Protein AF-A0A8S0VYV1-F1 (afdb_monomer)

pLDDT: mean 71.12, std 20.5, range [35.59, 95.75]

Secondary structure (DSSP, 8-state):
---------GGGSTTTTTEEE-TTT--EEEHHHHHHHHHHHHHHHHHHHHHHHSS-TT-----TT-PPPPP--------------

Solvent-accessible surface area (backbone atoms only — not comparable to full-atom values): 5716 Å² total; per-residue (Å²): 136,84,82,78,68,89,69,87,52,77,79,34,31,49,81,91,46,54,32,29,37,40,89,89,76,65,54,71,46,50,31,64,62,52,46,53,50,51,54,51,51,53,51,50,51,38,50,52,42,24,73,74,71,75,43,63,77,79,64,76,89,70,72,87,74,76,71,72,83,78,84,84,82,88,91,84,82,88,87,68,90,83,85,85,133

Radius of gyration: 21.23 Å; Cα contacts (8 Å, |Δi|>4): 45; chains: 1; bounding box: 45×45×44 Å

Structure (mmCIF, N/CA/C/O backbone):
data_AF-A0A8S0VYV1-F1
#
_entry.id   AF-A0A8S0VYV1-F1
#
loop_
_atom_site.group_PDB
_atom_site.id
_atom_site.type_symbol
_atom_site.label_atom_id
_atom_site.label_alt_id
_atom_site.label_comp_id
_atom_site.label_asym_id
_atom_site.label_entity_id
_atom_site.label_seq_id
_atom_site.pdbx_PDB_ins_code
_atom_site.Cartn_x
_atom_site.Cartn_y
_atom_site.Cartn_z
_atom_site.occupancy
_atom_site.B_iso_or_equiv
_atom_site.auth_seq_id
_atom_site.auth_comp_id
_atom_site.auth_asym_id
_atom_site.auth_atom_id
_atom_site.pdbx_PDB_model_num
ATOM 1 N N . MET A 1 1 ? -8.563 1.249 -17.458 1.00 35.59 1 MET A N 1
ATOM 2 C CA . MET A 1 1 ? -8.521 0.686 -16.092 1.00 35.59 1 MET A CA 1
ATOM 3 C C . MET A 1 1 ? -7.715 1.637 -15.230 1.00 35.59 1 MET A C 1
ATOM 5 O O . MET A 1 1 ? -6.495 1.623 -15.288 1.00 35.59 1 MET A O 1
ATOM 9 N N . SER A 1 2 ? -8.399 2.547 -14.545 1.00 36.03 2 SER A N 1
ATOM 10 C CA . SER A 1 2 ? -7.768 3.592 -13.742 1.00 36.03 2 SER A CA 1
ATOM 11 C C . SER A 1 2 ? -7.297 2.973 -12.431 1.00 36.03 2 SER A C 1
ATOM 13 O O . SER A 1 2 ? -8.117 2.533 -11.627 1.00 36.03 2 SER A O 1
ATOM 15 N N . VAL A 1 3 ? -5.984 2.889 -12.228 1.00 42.69 3 VAL A N 1
ATOM 16 C CA . VAL A 1 3 ? -5.406 2.560 -10.924 1.00 42.69 3 VAL A CA 1
ATOM 17 C C . VAL A 1 3 ? -5.721 3.711 -9.975 1.00 42.69 3 VAL A C 1
ATOM 19 O O . VAL A 1 3 ? -5.025 4.720 -9.942 1.00 42.69 3 VAL A O 1
ATOM 22 N N . LEU A 1 4 ? -6.814 3.564 -9.227 1.00 47.84 4 LEU A N 1
ATOM 23 C CA . LEU A 1 4 ? -7.048 4.313 -8.002 1.00 47.84 4 LEU A CA 1
ATOM 24 C C . LEU A 1 4 ? -5.919 3.926 -7.049 1.00 47.84 4 LEU A C 1
ATOM 26 O O . LEU A 1 4 ? -5.998 2.937 -6.323 1.00 47.84 4 LEU A O 1
ATOM 30 N N . THR A 1 5 ? -4.821 4.671 -7.089 1.00 48.34 5 THR A N 1
ATOM 31 C CA . THR A 1 5 ? -3.953 4.753 -5.927 1.00 48.34 5 THR A CA 1
ATOM 32 C C . THR A 1 5 ? -4.854 5.230 -4.786 1.00 48.34 5 THR A C 1
ATOM 34 O O . THR A 1 5 ? -5.519 6.255 -4.947 1.00 48.34 5 THR A O 1
ATOM 37 N N . PRO A 1 6 ? -4.962 4.510 -3.652 1.00 52.50 6 PRO A N 1
ATOM 38 C CA . PRO A 1 6 ? -5.592 5.072 -2.468 1.00 52.50 6 PRO A CA 1
ATOM 39 C C . PRO A 1 6 ? -4.650 6.168 -1.965 1.00 52.50 6 PRO A C 1
ATOM 41 O O . PRO A 1 6 ? -3.767 5.957 -1.131 1.00 52.50 6 PRO A O 1
ATOM 44 N N . ALA A 1 7 ? -4.758 7.327 -2.607 1.00 52.31 7 ALA A N 1
ATOM 45 C CA . ALA A 1 7 ? -4.050 8.536 -2.282 1.00 52.31 7 ALA A CA 1
ATOM 46 C C . ALA A 1 7 ? -4.584 8.993 -0.929 1.00 52.31 7 ALA A C 1
ATOM 48 O O . ALA A 1 7 ? -5.754 9.323 -0.796 1.00 52.31 7 ALA A O 1
ATOM 49 N N . TYR A 1 8 ? -3.711 8.903 0.073 1.00 52.75 8 TYR A N 1
ATOM 50 C CA . TYR A 1 8 ? -3.717 9.678 1.309 1.00 52.75 8 TYR A CA 1
ATOM 51 C C . TYR A 1 8 ? -5.076 10.290 1.703 1.00 52.75 8 TYR A C 1
ATOM 53 O O . TYR A 1 8 ? -5.389 11.419 1.335 1.00 52.75 8 TYR A O 1
ATOM 61 N N . SER A 1 9 ? -5.855 9.563 2.502 1.00 65.75 9 SER A N 1
ATOM 62 C CA . SER A 1 9 ? -7.025 10.115 3.184 1.00 65.75 9 SER A CA 1
ATOM 63 C C . SER A 1 9 ? -6.777 10.127 4.690 1.00 65.75 9 SER A C 1
ATOM 65 O O . SER A 1 9 ? -6.216 9.174 5.236 1.00 65.75 9 SER A O 1
ATOM 67 N N . TYR A 1 10 ? -7.214 11.189 5.377 1.00 66.31 10 TYR A N 1
ATOM 68 C CA . TYR A 1 10 ? -7.125 11.293 6.841 1.00 66.31 10 TYR A CA 1
ATOM 69 C C . TYR A 1 10 ? -7.8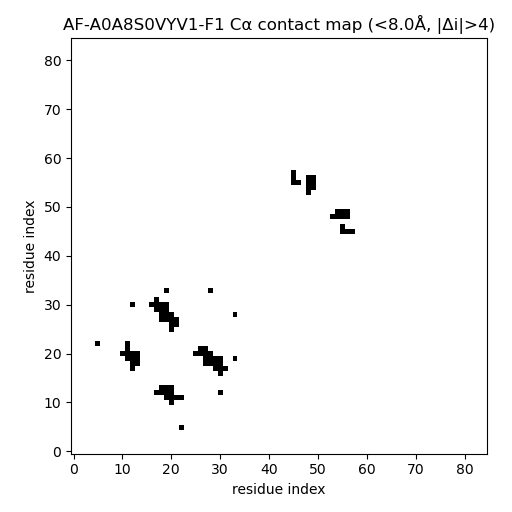48 10.126 7.536 1.00 66.31 10 TYR A C 1
ATOM 71 O O . TYR A 1 10 ? -7.457 9.695 8.619 1.00 66.31 10 TYR A O 1
ATOM 79 N N . THR A 1 11 ? -8.857 9.556 6.8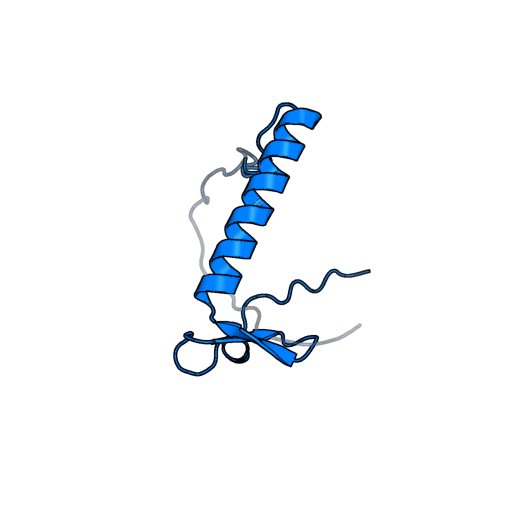72 1.00 78.06 11 THR A N 1
ATOM 80 C CA . THR A 1 11 ? -9.612 8.396 7.356 1.00 78.06 11 THR A CA 1
ATOM 81 C C . THR A 1 11 ? -8.796 7.107 7.386 1.00 78.06 11 THR A C 1
ATOM 83 O O . THR A 1 11 ? -9.064 6.255 8.228 1.00 78.06 11 THR A O 1
ATOM 86 N N . ASN A 1 12 ? -7.756 6.965 6.553 1.00 81.56 12 ASN A N 1
ATOM 87 C CA . ASN A 1 12 ? -6.939 5.746 6.514 1.00 81.56 12 ASN A CA 1
ATOM 88 C C . ASN A 1 12 ? -5.912 5.651 7.658 1.00 81.56 12 ASN A C 1
ATOM 90 O O . ASN A 1 12 ? -5.262 4.616 7.816 1.00 81.56 12 ASN A O 1
ATOM 94 N N . ARG A 1 13 ? -5.774 6.710 8.468 1.00 84.31 13 ARG A N 1
ATOM 95 C CA . ARG A 1 13 ? -4.842 6.814 9.604 1.00 84.31 13 ARG A CA 1
ATOM 96 C C . ARG A 1 13 ? -5.547 7.277 10.887 1.00 84.31 13 ARG A C 1
ATOM 98 O O . ARG A 1 13 ? -5.232 8.348 11.419 1.00 84.31 13 ARG A O 1
ATOM 105 N N . PRO A 1 14 ? -6.503 6.490 11.413 1.00 82.12 14 PRO A N 1
ATOM 106 C CA . PRO A 1 14 ? -7.206 6.840 12.642 1.00 82.12 14 PRO A CA 1
ATOM 107 C C . PRO A 1 14 ? -6.254 6.883 13.851 1.00 82.12 14 PRO A C 1
ATOM 109 O O . PRO A 1 14 ? -5.152 6.331 13.832 1.00 82.12 14 PRO A O 1
ATOM 112 N N . GLY A 1 15 ? -6.671 7.551 14.933 1.00 79.56 15 GLY A N 1
ATOM 113 C CA . GLY A 1 15 ? -5.921 7.549 16.197 1.00 79.56 15 GLY A CA 1
ATOM 114 C C . GLY A 1 15 ? -4.550 8.228 16.107 1.00 79.56 15 GLY A C 1
ATOM 115 O O . GLY A 1 15 ? -3.553 7.667 16.557 1.00 79.56 15 GLY A O 1
ATOM 116 N N . LYS A 1 16 ? -4.493 9.428 15.508 1.00 82.19 16 LYS A N 1
ATOM 117 C CA . LYS A 1 16 ? -3.261 10.222 15.305 1.00 82.19 16 LYS A CA 1
ATOM 118 C C . LYS A 1 16 ? -2.199 9.515 14.445 1.00 82.19 16 LYS A C 1
ATOM 120 O O . LYS A 1 16 ? -1.013 9.800 14.571 1.00 82.19 16 LYS A O 1
ATOM 125 N N . GLY A 1 17 ? -2.621 8.597 13.573 1.00 83.56 17 GLY A N 1
ATOM 126 C CA . GLY A 1 17 ? -1.728 7.889 12.658 1.00 83.56 17 GLY A CA 1
ATOM 127 C C . GLY A 1 17 ? -0.907 6.763 13.285 1.00 83.56 17 GLY A C 1
ATOM 128 O O . GLY A 1 17 ? 0.047 6.317 12.656 1.00 83.56 17 GLY A O 1
ATOM 129 N N . LEU A 1 18 ? -1.274 6.276 14.478 1.00 90.12 18 LEU A N 1
ATOM 130 C CA . LEU A 1 18 ? -0.682 5.060 15.052 1.00 90.12 18 LEU A CA 1
ATOM 131 C C . LEU A 1 18 ? -1.057 3.812 14.239 1.00 90.12 18 LEU A C 1
ATOM 133 O O . LEU A 1 18 ? -0.240 2.907 14.054 1.00 90.12 18 LEU A O 1
ATOM 137 N N . LEU A 1 19 ? -2.301 3.773 13.763 1.00 92.62 19 LEU A N 1
ATOM 138 C CA . LEU A 1 19 ? -2.843 2.695 12.950 1.00 92.62 19 LEU A CA 1
ATOM 139 C C . LEU A 1 19 ? -3.039 3.169 11.513 1.00 92.62 19 LEU A C 1
ATOM 141 O O . LEU A 1 19 ? -3.322 4.334 11.247 1.00 92.62 19 LEU A O 1
ATOM 145 N N . PHE A 1 20 ? -2.911 2.228 10.595 1.00 92.44 20 PHE A N 1
ATOM 146 C CA . PHE A 1 20 ? -3.298 2.337 9.205 1.00 92.44 20 PHE A CA 1
ATOM 147 C C . PHE A 1 20 ? -4.452 1.368 8.955 1.00 92.44 20 PHE A C 1
ATOM 149 O O . PHE A 1 20 ? -4.352 0.201 9.326 1.00 92.44 20 PHE A O 1
ATOM 156 N N . THR A 1 21 ? -5.522 1.842 8.319 1.00 92.75 21 THR A N 1
ATOM 157 C CA . THR A 1 21 ? -6.665 1.031 7.879 1.00 92.75 21 THR A CA 1
ATOM 158 C C . THR A 1 21 ? -6.811 1.161 6.368 1.00 92.75 21 THR A C 1
ATOM 160 O O . THR A 1 21 ? -6.935 2.266 5.846 1.00 92.75 21 THR A O 1
ATOM 163 N N . CYS A 1 22 ? -6.785 0.041 5.649 1.00 89.38 22 CYS A N 1
ATOM 164 C CA . CYS A 1 22 ? -6.975 0.039 4.204 1.00 89.38 22 CYS A CA 1
ATOM 165 C C . CYS A 1 22 ? -8.438 0.339 3.851 1.00 89.38 22 CYS A C 1
ATOM 167 O O . CYS A 1 22 ? -9.326 -0.417 4.228 1.00 89.38 22 CYS A O 1
ATOM 169 N N . GLU A 1 23 ? -8.692 1.382 3.063 1.00 88.81 23 GLU A N 1
ATOM 170 C CA . GLU A 1 23 ? -10.057 1.762 2.660 1.00 88.81 23 GLU A CA 1
ATOM 171 C C . GLU A 1 23 ? -10.694 0.777 1.670 1.00 88.81 23 GLU A C 1
ATOM 173 O O . GLU A 1 23 ? -11.913 0.701 1.576 1.00 88.81 23 GLU A O 1
ATOM 178 N N . ALA A 1 24 ? -9.883 -0.015 0.961 1.00 88.62 24 ALA A N 1
ATOM 179 C CA . ALA A 1 24 ? -10.376 -0.992 -0.008 1.00 88.62 24 ALA A CA 1
ATOM 180 C C . ALA A 1 24 ? -10.761 -2.342 0.621 1.00 88.62 24 ALA A C 1
ATOM 182 O O . ALA A 1 24 ? -11.674 -3.002 0.135 1.00 88.62 24 ALA A O 1
ATOM 183 N N . CYS A 1 25 ? -10.057 -2.783 1.672 1.00 90.62 25 CYS A N 1
ATOM 184 C CA . CYS A 1 25 ? -10.261 -4.114 2.265 1.00 90.62 25 CYS A CA 1
ATOM 185 C C . CYS A 1 25 ? -10.465 -4.124 3.786 1.00 90.62 25 CYS A C 1
ATOM 187 O O . CYS A 1 25 ? -10.630 -5.192 4.367 1.00 90.62 25 CYS A O 1
ATOM 189 N N . GLY A 1 26 ? -10.418 -2.967 4.450 1.00 9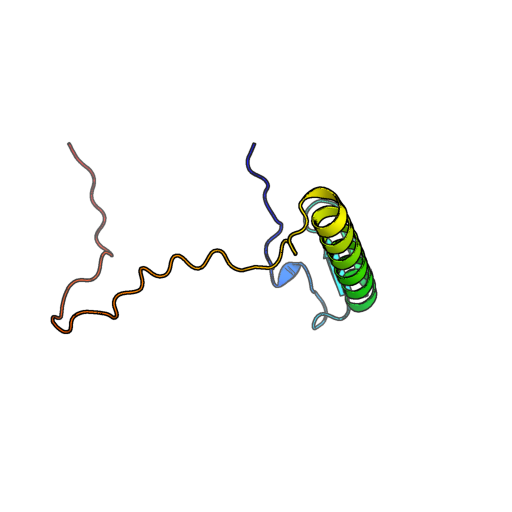0.06 26 GLY A N 1
ATOM 190 C CA . GLY A 1 26 ? -10.601 -2.842 5.898 1.00 90.06 26 GLY A CA 1
ATOM 191 C C . GLY A 1 26 ? -9.451 -3.386 6.751 1.00 90.06 26 GLY A C 1
ATOM 192 O O . GLY A 1 26 ? -9.557 -3.396 7.972 1.00 90.06 26 GLY A O 1
ATOM 193 N N . TYR A 1 27 ? -8.351 -3.848 6.146 1.00 92.00 27 TYR A N 1
ATOM 194 C CA . TYR A 1 27 ? -7.210 -4.385 6.888 1.00 92.00 27 TYR A CA 1
ATOM 195 C C . TYR A 1 27 ? -6.536 -3.305 7.743 1.00 92.00 27 TYR A C 1
ATOM 197 O O . TYR A 1 27 ? -6.117 -2.274 7.207 1.00 92.00 27 TYR A O 1
ATOM 205 N N . THR A 1 28 ? -6.373 -3.580 9.040 1.00 93.56 28 THR A N 1
ATOM 206 C CA . THR A 1 28 ? -5.792 -2.649 10.016 1.00 93.56 28 THR A CA 1
ATOM 207 C C . THR A 1 28 ? -4.466 -3.168 10.561 1.00 93.56 28 THR A C 1
ATOM 209 O O . THR A 1 28 ? -4.361 -4.315 10.989 1.00 93.56 28 THR A O 1
ATOM 212 N N . LEU A 1 29 ? -3.442 -2.315 10.568 1.00 93.81 29 LEU A N 1
ATOM 213 C CA . LEU A 1 29 ? -2.115 -2.611 11.115 1.00 93.81 29 LEU A CA 1
ATOM 214 C C . LEU A 1 29 ? -1.480 -1.332 11.671 1.00 93.81 29 LEU A C 1
ATOM 216 O O . LEU A 1 29 ? -1.906 -0.235 11.322 1.00 93.81 29 LEU A O 1
ATOM 220 N N . HIS A 1 30 ? -0.436 -1.440 12.491 1.00 93.81 30 HIS A N 1
ATOM 221 C CA . HIS A 1 30 ? 0.360 -0.269 12.849 1.00 93.81 30 HIS A CA 1
ATOM 222 C C . HIS A 1 30 ? 0.986 0.406 11.619 1.00 93.81 30 HIS A C 1
ATOM 224 O O . HIS A 1 30 ? 1.485 -0.251 10.696 1.00 93.81 30 HIS A O 1
ATOM 230 N N . ALA A 1 31 ? 0.931 1.738 11.603 1.00 90.81 31 ALA A N 1
ATOM 231 C CA . ALA A 1 31 ? 1.335 2.541 10.455 1.00 90.81 31 ALA A CA 1
ATOM 232 C C . ALA A 1 31 ? 2.845 2.461 10.166 1.00 90.81 31 ALA A C 1
ATOM 234 O O . ALA A 1 31 ? 3.249 2.565 9.008 1.00 90.81 31 ALA A O 1
ATOM 235 N N . ASP A 1 32 ? 3.675 2.234 11.185 1.00 92.56 32 ASP A N 1
ATOM 236 C CA . ASP A 1 32 ? 5.122 2.030 11.064 1.00 92.56 32 ASP A CA 1
ATOM 237 C C . ASP A 1 32 ? 5.464 0.704 10.361 1.00 92.56 32 ASP A C 1
ATOM 239 O O . ASP A 1 32 ? 6.309 0.687 9.467 1.00 92.56 32 ASP A O 1
ATOM 243 N N . LEU A 1 33 ? 4.750 -0.386 10.665 1.00 94.38 33 LEU A N 1
ATOM 244 C CA . LEU A 1 33 ? 4.900 -1.680 9.994 1.00 94.38 33 LEU A CA 1
ATOM 245 C C . LEU A 1 33 ? 4.516 -1.589 8.514 1.00 94.38 33 LEU A C 1
ATOM 247 O O . LEU A 1 33 ? 5.211 -2.130 7.648 1.00 94.38 33 LEU A O 1
ATOM 251 N N . VAL A 1 34 ? 3.424 -0.883 8.211 1.00 93.75 34 VAL A N 1
ATOM 252 C CA . VAL A 1 34 ? 3.020 -0.589 6.827 1.00 93.75 34 VAL A CA 1
ATOM 253 C C . VAL A 1 34 ? 4.078 0.276 6.140 1.00 93.75 34 VAL A C 1
ATOM 255 O O . VAL A 1 34 ? 4.488 -0.025 5.019 1.00 93.75 34 VAL A O 1
ATOM 258 N N . GLY A 1 35 ? 4.581 1.302 6.830 1.00 91.25 35 GLY A N 1
ATOM 259 C CA . GLY A 1 35 ? 5.664 2.160 6.356 1.00 91.25 35 GLY A CA 1
ATOM 260 C C . GLY A 1 35 ? 6.926 1.372 6.003 1.00 91.25 35 GLY A C 1
ATOM 261 O O . GLY A 1 35 ? 7.426 1.487 4.884 1.00 91.25 35 GLY A O 1
ATOM 262 N N . GLY A 1 36 ? 7.395 0.506 6.903 1.00 95.50 36 GLY A N 1
ATOM 263 C CA . GLY A 1 36 ? 8.572 -0.336 6.691 1.00 95.50 36 GLY A CA 1
ATOM 264 C C . GLY A 1 36 ? 8.419 -1.280 5.496 1.00 95.50 36 GLY A C 1
ATOM 265 O O . GLY A 1 36 ? 9.328 -1.388 4.669 1.00 95.50 36 GLY A O 1
ATOM 266 N N . ARG A 1 37 ? 7.246 -1.911 5.337 1.00 94.69 37 ARG A N 1
ATOM 267 C CA . ARG A 1 37 ? 6.940 -2.743 4.157 1.00 94.69 37 ARG A CA 1
ATOM 268 C C . ARG A 1 37 ? 6.977 -1.925 2.870 1.00 94.69 37 ARG A C 1
ATOM 270 O O . ARG A 1 37 ? 7.611 -2.350 1.908 1.00 94.69 37 ARG A O 1
ATOM 277 N N . ASN A 1 38 ? 6.359 -0.747 2.862 1.00 91.31 38 ASN A N 1
ATOM 278 C CA . ASN A 1 38 ? 6.309 0.115 1.684 1.00 91.31 38 ASN A CA 1
ATOM 279 C C . ASN A 1 38 ? 7.703 0.600 1.271 1.00 91.31 38 ASN A C 1
ATOM 281 O O . ASN A 1 38 ? 8.043 0.547 0.089 1.00 91.31 38 ASN A O 1
ATOM 285 N N . VAL A 1 39 ? 8.534 1.018 2.232 1.00 94.50 39 VAL A N 1
ATOM 286 C CA . VAL A 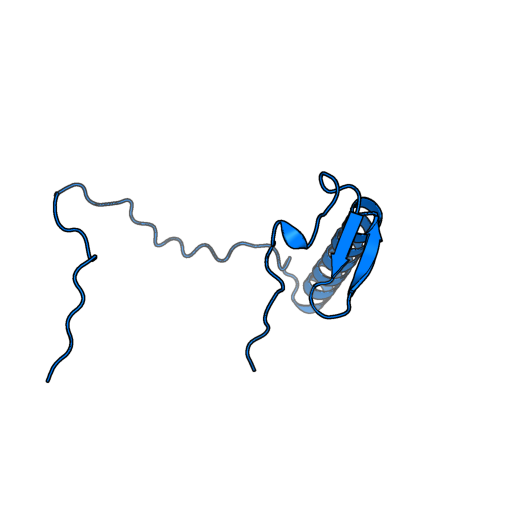1 39 ? 9.925 1.426 1.974 1.00 94.50 39 VAL A CA 1
ATOM 287 C C . VAL A 1 39 ? 10.738 0.258 1.417 1.00 94.50 39 VAL A C 1
ATOM 289 O O . VAL A 1 39 ? 11.429 0.412 0.405 1.00 94.50 39 VAL A O 1
ATOM 292 N N . ARG A 1 40 ? 10.621 -0.931 2.023 1.00 95.75 40 ARG A N 1
ATOM 293 C CA . ARG A 1 40 ? 11.307 -2.139 1.548 1.00 95.75 40 ARG A CA 1
ATOM 294 C C . ARG A 1 40 ? 10.894 -2.495 0.121 1.00 95.75 40 ARG A C 1
ATOM 296 O O . ARG A 1 40 ? 11.763 -2.700 -0.720 1.00 95.75 40 ARG A O 1
ATOM 303 N N . LEU A 1 41 ? 9.593 -2.549 -0.162 1.00 93.69 41 LEU A N 1
ATOM 304 C CA . LEU A 1 41 ? 9.073 -2.910 -1.483 1.00 93.69 41 LEU A CA 1
ATOM 305 C C . LEU A 1 41 ? 9.501 -1.905 -2.556 1.00 93.69 41 LEU A C 1
ATOM 307 O O . LEU A 1 41 ? 10.014 -2.319 -3.590 1.00 93.69 41 LEU A O 1
ATOM 311 N N . ARG A 1 42 ? 9.392 -0.596 -2.291 1.00 89.88 42 ARG A N 1
ATOM 312 C CA . ARG A 1 42 ? 9.875 0.442 -3.220 1.00 89.88 42 ARG A CA 1
ATOM 313 C C . ARG A 1 42 ? 11.369 0.313 -3.497 1.00 89.88 42 ARG A C 1
ATOM 315 O O . ARG A 1 42 ? 11.794 0.453 -4.637 1.00 89.88 42 ARG A O 1
ATOM 322 N N . THR A 1 43 ? 12.155 -0.006 -2.471 1.00 91.81 43 THR A N 1
ATOM 323 C CA . THR A 1 43 ? 13.598 -0.231 -2.620 1.00 91.81 43 THR A CA 1
ATOM 324 C C . THR A 1 43 ? 13.893 -1.443 -3.501 1.00 91.81 43 THR A C 1
ATOM 326 O O . THR A 1 43 ? 14.779 -1.377 -4.349 1.00 91.81 43 THR A O 1
ATOM 329 N N . LEU A 1 44 ? 13.172 -2.553 -3.314 1.00 93.00 44 LEU A N 1
ATOM 330 C CA . LEU A 1 44 ? 13.337 -3.750 -4.143 1.00 93.00 44 LEU A CA 1
ATOM 331 C C . LEU A 1 44 ? 12.987 -3.463 -5.603 1.00 93.00 44 LEU A C 1
ATOM 333 O O . LEU A 1 44 ? 13.787 -3.777 -6.480 1.00 93.00 44 LEU A O 1
ATOM 337 N N . VAL A 1 45 ? 11.852 -2.802 -5.845 1.00 90.56 45 VAL A N 1
ATOM 338 C CA . VAL A 1 45 ? 11.420 -2.412 -7.194 1.00 90.56 45 VAL A CA 1
ATOM 339 C C . VAL A 1 45 ? 12.451 -1.495 -7.850 1.00 90.56 45 VAL A C 1
ATOM 341 O O . VAL A 1 45 ? 12.872 -1.768 -8.965 1.00 90.56 45 VAL A O 1
ATOM 344 N N . ALA A 1 46 ? 12.941 -0.470 -7.147 1.00 87.44 46 ALA A N 1
ATOM 345 C CA . ALA A 1 46 ? 13.955 0.437 -7.687 1.00 87.44 46 ALA A CA 1
ATOM 346 C C . ALA A 1 46 ? 15.278 -0.275 -8.028 1.00 87.44 46 ALA A C 1
ATOM 348 O O . ALA A 1 46 ? 15.942 0.073 -9.002 1.00 87.44 46 ALA A O 1
ATOM 349 N N . ARG A 1 47 ? 15.678 -1.280 -7.237 1.00 89.88 47 ARG A N 1
ATOM 350 C CA . ARG A 1 47 ? 16.875 -2.087 -7.521 1.00 89.88 47 ARG A CA 1
ATOM 351 C C . ARG A 1 47 ? 16.672 -2.987 -8.730 1.00 89.88 47 ARG A C 1
ATOM 353 O O . ARG A 1 47 ? 17.565 -3.054 -9.564 1.00 89.88 47 ARG A O 1
ATOM 360 N N . GLN A 1 48 ? 15.519 -3.646 -8.821 1.00 90.88 48 GLN A N 1
ATOM 361 C CA . GLN A 1 48 ? 15.175 -4.485 -9.963 1.00 90.88 48 GLN A CA 1
ATOM 362 C C . GLN A 1 48 ? 15.120 -3.660 -11.248 1.00 90.88 48 GLN A C 1
ATOM 364 O O . GLN A 1 48 ? 15.729 -4.052 -12.239 1.00 90.88 48 GLN A O 1
ATOM 369 N N . ASP A 1 49 ? 14.456 -2.504 -11.208 1.00 88.25 49 ASP A N 1
ATOM 370 C CA . ASP A 1 49 ? 14.393 -1.588 -12.341 1.00 88.25 49 ASP A CA 1
ATOM 371 C C . ASP A 1 49 ? 15.798 -1.163 -12.776 1.00 88.25 49 ASP A C 1
ATOM 373 O O . ASP A 1 49 ? 16.150 -1.337 -13.936 1.00 88.25 49 ASP A O 1
ATOM 377 N N . ARG A 1 50 ? 16.668 -0.775 -11.833 1.00 85.00 50 ARG A N 1
ATOM 378 C CA . ARG A 1 50 ? 18.073 -0.469 -12.138 1.00 85.00 50 ARG A CA 1
ATOM 379 C C . ARG A 1 50 ? 18.814 -1.632 -12.784 1.00 85.00 50 ARG A C 1
ATOM 381 O O . ARG A 1 50 ? 19.605 -1.406 -13.695 1.00 85.00 50 ARG A O 1
ATOM 388 N N . THR A 1 51 ? 18.612 -2.856 -12.309 1.00 90.62 51 THR A N 1
ATOM 389 C CA . THR A 1 51 ? 19.250 -4.039 -12.900 1.00 90.62 51 THR A CA 1
ATOM 390 C C . THR A 1 51 ? 18.785 -4.275 -14.338 1.00 90.62 51 THR A C 1
ATOM 392 O O . THR A 1 51 ? 19.583 -4.726 -15.152 1.00 90.62 51 THR A O 1
ATOM 395 N N . ILE A 1 52 ? 17.529 -3.957 -14.658 1.00 88.56 52 ILE A N 1
ATOM 396 C CA . ILE A 1 52 ? 16.935 -4.187 -15.981 1.00 88.56 52 ILE A CA 1
ATOM 397 C C . ILE A 1 52 ? 17.243 -3.039 -16.952 1.00 88.56 52 ILE A C 1
ATOM 399 O O . ILE A 1 52 ? 17.636 -3.284 -18.088 1.00 88.56 52 ILE A O 1
ATOM 403 N N . THR A 1 53 ? 17.061 -1.790 -16.525 1.00 84.75 53 THR A N 1
ATOM 404 C CA . THR A 1 53 ? 17.121 -0.596 -17.386 1.00 84.75 53 THR A CA 1
ATOM 405 C C . THR A 1 53 ? 18.464 0.130 -17.316 1.00 84.75 53 THR A C 1
ATOM 407 O O . THR A 1 53 ? 18.732 1.022 -18.119 1.00 84.75 53 THR A O 1
ATOM 410 N N . GLY A 1 54 ? 19.306 -0.198 -16.330 1.00 83.62 54 GLY A N 1
ATOM 411 C CA . GLY A 1 54 ? 20.536 0.536 -16.026 1.00 83.62 54 GLY A CA 1
ATOM 412 C C . GLY A 1 54 ? 20.303 1.911 -15.386 1.00 83.62 54 GLY A C 1
ATOM 413 O O . GLY A 1 54 ? 21.272 2.589 -15.039 1.00 83.62 54 GLY A O 1
ATOM 414 N N . ARG A 1 55 ? 19.046 2.332 -15.193 1.00 71.06 55 ARG A N 1
ATOM 415 C CA . ARG A 1 55 ? 18.659 3.634 -14.634 1.00 71.06 55 ARG A CA 1
ATOM 416 C C . ARG A 1 55 ? 17.949 3.453 -13.298 1.00 71.06 55 ARG A C 1
ATOM 418 O O . ARG A 1 55 ? 17.270 2.467 -13.065 1.00 71.06 55 ARG A O 1
ATOM 425 N N . VAL A 1 56 ? 18.118 4.402 -12.382 1.00 70.50 56 VAL A N 1
ATOM 426 C CA . VAL A 1 56 ? 17.334 4.396 -11.142 1.00 70.50 56 VAL A CA 1
ATOM 427 C C . VAL A 1 56 ? 15.987 5.042 -11.461 1.00 70.50 56 VAL A C 1
ATOM 429 O O . VAL A 1 56 ? 15.955 6.234 -11.742 1.00 70.50 56 VAL A O 1
ATOM 432 N N . SER A 1 57 ? 14.893 4.277 -11.390 1.00 65.38 57 SER A N 1
ATOM 433 C CA . SER A 1 57 ? 13.491 4.703 -11.605 1.00 65.38 57 SER A CA 1
ATOM 434 C C . SER A 1 57 ? 13.045 6.001 -10.895 1.00 65.38 57 SER A C 1
ATOM 436 O O . SER A 1 57 ? 11.928 6.455 -11.117 1.00 65.38 57 SER A O 1
ATOM 438 N N . THR A 1 58 ? 13.851 6.582 -10.002 1.00 63.66 58 THR A N 1
ATOM 439 C CA . THR A 1 58 ? 13.531 7.800 -9.239 1.00 63.66 58 THR A CA 1
ATOM 440 C C . THR A 1 58 ? 14.105 9.078 -9.845 1.00 63.66 58 THR A C 1
ATOM 442 O O . THR A 1 58 ? 14.117 10.094 -9.155 1.00 63.66 58 THR A O 1
ATOM 445 N N . VAL A 1 59 ? 14.641 9.049 -11.068 1.00 58.53 59 VAL A N 1
ATOM 446 C CA . VAL A 1 59 ? 14.987 10.294 -11.767 1.00 58.53 59 VAL A CA 1
ATOM 447 C C . VAL A 1 59 ? 13.666 11.016 -12.048 1.00 58.53 59 VAL A C 1
ATOM 449 O O . VAL A 1 59 ? 12.844 10.451 -12.770 1.00 58.53 59 VAL A O 1
ATOM 452 N N . PRO A 1 60 ? 13.396 12.191 -11.444 1.00 60.44 60 PRO A N 1
ATOM 453 C CA . PRO A 1 60 ? 12.254 12.983 -11.868 1.00 60.44 60 PRO A CA 1
ATOM 454 C C . PRO A 1 60 ? 12.451 13.298 -13.349 1.00 60.44 60 PRO A C 1
ATOM 456 O O . PRO A 1 60 ? 13.548 13.681 -13.757 1.00 60.44 60 PRO A O 1
ATOM 459 N N . ASP A 1 61 ? 11.413 13.078 -14.145 1.00 61.03 61 ASP A N 1
ATOM 460 C CA . ASP A 1 61 ? 11.402 13.487 -15.543 1.00 61.03 61 ASP A CA 1
ATOM 461 C C . ASP A 1 61 ? 11.276 15.014 -15.550 1.00 61.03 61 ASP A C 1
ATOM 463 O O . ASP A 1 61 ? 10.183 15.568 -15.461 1.00 61.03 61 ASP A O 1
ATOM 467 N N . VAL A 1 62 ? 12.418 15.696 -15.444 1.00 61.56 62 VAL A N 1
ATOM 468 C CA . VAL A 1 62 ? 12.484 17.156 -15.490 1.00 61.56 62 VAL A CA 1
ATOM 469 C C . VAL A 1 62 ? 12.734 17.527 -16.942 1.00 61.56 62 VAL A C 1
ATOM 471 O O . VAL A 1 62 ? 13.879 17.534 -17.400 1.00 61.56 62 VAL A O 1
ATOM 474 N N . ASP A 1 63 ? 11.666 17.837 -17.671 1.00 62.09 63 ASP A N 1
ATOM 475 C CA . ASP A 1 63 ? 11.804 18.559 -18.929 1.00 62.09 63 ASP A CA 1
ATOM 476 C C . ASP A 1 63 ? 12.455 19.906 -18.605 1.00 62.09 63 ASP A C 1
ATOM 478 O O . ASP A 1 63 ? 11.899 20.735 -17.890 1.00 62.09 63 ASP A O 1
ATOM 482 N N . SER A 1 64 ? 13.667 20.137 -19.109 1.00 60.12 64 SER A N 1
ATOM 483 C CA . SER A 1 64 ? 14.451 21.355 -18.840 1.00 60.12 64 SER A CA 1
ATOM 484 C C . SER A 1 64 ? 13.876 22.615 -19.507 1.00 60.12 64 SER A C 1
ATOM 486 O O . SER A 1 64 ? 14.605 23.577 -19.726 1.00 60.12 64 SER A O 1
ATOM 488 N N . ASN A 1 65 ? 12.589 22.611 -19.862 1.00 59.06 65 ASN A N 1
ATOM 489 C CA . ASN A 1 65 ? 11.928 23.706 -20.559 1.00 59.06 65 ASN A CA 1
ATOM 490 C C . ASN A 1 65 ? 11.142 24.644 -19.629 1.00 59.06 65 ASN A C 1
ATOM 492 O O . ASN A 1 65 ? 10.332 25.433 -20.114 1.00 59.06 65 ASN A O 1
ATOM 496 N N . ASP A 1 66 ? 11.415 24.609 -18.319 1.00 54.88 66 ASP A N 1
ATOM 497 C CA . ASP A 1 66 ? 11.047 25.677 -17.383 1.00 54.88 66 ASP A CA 1
ATOM 498 C C . ASP A 1 66 ? 11.829 26.959 -17.734 1.00 54.88 66 ASP A C 1
ATOM 500 O O . ASP A 1 66 ? 12.804 27.349 -17.088 1.00 54.8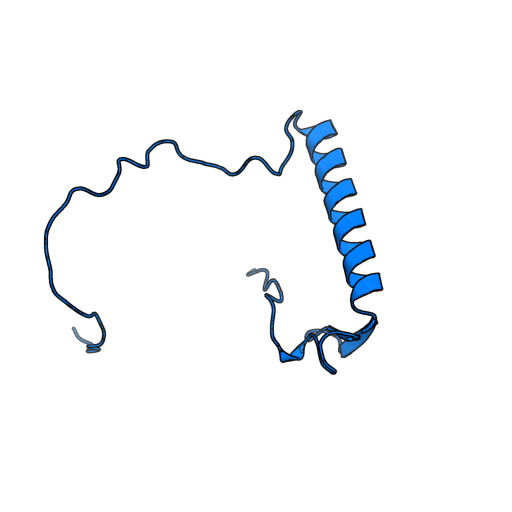8 66 ASP A O 1
ATOM 504 N N . THR A 1 67 ? 11.398 27.627 -18.804 1.00 49.16 67 THR A N 1
ATOM 505 C CA . THR A 1 67 ? 11.648 29.055 -18.985 1.00 49.16 67 THR A CA 1
ATOM 506 C C . THR A 1 67 ? 10.821 29.743 -17.907 1.00 49.16 67 THR A C 1
ATOM 508 O O . THR A 1 67 ? 9.604 29.574 -17.860 1.00 49.16 67 THR A O 1
ATOM 511 N N . GLY A 1 68 ? 11.499 30.419 -16.976 1.00 49.34 68 GLY A N 1
ATOM 512 C CA . GLY A 1 68 ? 10.862 31.092 -15.846 1.00 49.34 68 GLY A CA 1
ATOM 513 C C . GLY A 1 68 ? 9.714 32.008 -16.290 1.00 49.34 68 GLY A C 1
ATOM 514 O O . GLY A 1 68 ? 9.707 32.460 -17.433 1.00 49.34 68 GLY A O 1
ATOM 515 N N . PRO A 1 69 ? 8.737 32.275 -15.407 1.00 47.97 69 PRO A N 1
ATOM 516 C CA . PRO A 1 69 ? 7.551 33.029 -15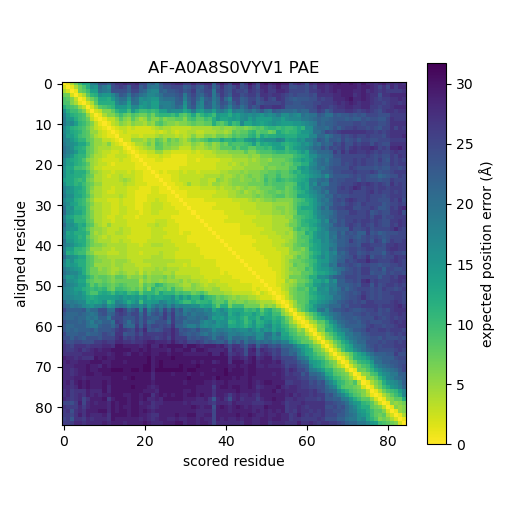.780 1.00 47.97 69 PRO A CA 1
ATOM 517 C C . PRO A 1 69 ? 7.938 34.416 -16.301 1.00 47.97 69 PRO A C 1
ATOM 519 O O . PRO A 1 69 ? 8.570 35.200 -15.586 1.00 47.97 69 PRO A O 1
ATOM 522 N N . ASP A 1 70 ? 7.529 34.714 -17.535 1.00 47.38 70 ASP A N 1
ATOM 523 C CA . ASP A 1 70 ? 7.457 36.081 -18.041 1.00 47.38 70 ASP A CA 1
ATOM 524 C C . ASP A 1 70 ? 6.602 36.918 -17.065 1.00 47.38 70 ASP A C 1
ATOM 526 O O . ASP A 1 70 ? 5.543 36.452 -16.624 1.00 47.38 70 ASP A O 1
ATOM 530 N N . PRO A 1 71 ? 7.028 38.128 -16.657 1.00 50.59 71 PRO A N 1
ATOM 531 C CA . PRO A 1 71 ? 6.218 38.960 -15.780 1.00 50.59 71 PRO A CA 1
ATOM 532 C C . PRO A 1 71 ? 5.105 39.665 -16.569 1.00 50.59 71 PRO A C 1
ATOM 534 O O . PRO A 1 71 ? 5.318 40.015 -17.724 1.00 50.59 71 PRO A O 1
ATOM 537 N N . VAL A 1 72 ? 4.005 39.957 -15.850 1.00 47.12 72 VAL A N 1
ATOM 538 C CA . VAL A 1 72 ? 2.736 40.662 -16.186 1.00 47.12 72 VAL A CA 1
ATOM 539 C C . VAL A 1 72 ? 1.631 39.784 -16.812 1.00 47.12 72 VAL A C 1
ATOM 541 O O . VAL A 1 72 ? 1.904 38.962 -17.667 1.00 47.12 72 VAL A O 1
ATOM 544 N N . GLU A 1 73 ? 0.346 39.843 -16.443 1.00 39.12 73 GLU A N 1
ATOM 545 C CA . GLU A 1 73 ? -0.459 40.836 -15.718 1.00 39.12 73 GLU A CA 1
ATOM 546 C C . GLU A 1 73 ? -1.733 40.171 -15.123 1.00 39.12 73 GLU A C 1
ATOM 548 O O . GLU A 1 73 ? -2.169 39.105 -15.551 1.00 39.12 73 GLU A O 1
ATOM 553 N N . GLU A 1 74 ? -2.307 40.833 -14.121 1.00 44.81 74 GLU A N 1
ATOM 554 C CA . GLU A 1 74 ? -3.545 40.590 -13.363 1.00 44.81 74 GLU A CA 1
ATOM 555 C C . GLU A 1 74 ? -4.790 40.109 -14.166 1.00 44.81 74 GLU A C 1
ATOM 557 O O . GLU A 1 74 ? -5.059 40.565 -15.274 1.00 44.81 74 GLU A O 1
ATOM 562 N N . SER A 1 75 ? -5.670 39.351 -13.483 1.00 48.62 75 SER A N 1
ATOM 563 C CA . SER A 1 75 ? -7.134 39.258 -13.709 1.00 48.62 75 SER A CA 1
ATOM 564 C C . SER A 1 75 ? -7.690 38.131 -14.609 1.00 48.62 75 SER A C 1
ATOM 566 O O . SER A 1 75 ? -7.860 38.291 -15.814 1.00 48.62 75 SER A O 1
ATOM 568 N N . ARG A 1 76 ? -8.175 37.038 -13.988 1.00 41.56 76 ARG A N 1
ATOM 569 C CA . ARG A 1 76 ? -9.620 36.688 -13.863 1.00 41.56 76 ARG A CA 1
ATOM 570 C C . ARG A 1 76 ? -9.830 35.243 -13.380 1.00 41.56 76 ARG A C 1
ATOM 572 O O . ARG A 1 76 ? -9.291 34.282 -13.911 1.00 41.56 76 ARG A O 1
ATOM 579 N N . ASN A 1 77 ? -10.660 35.130 -12.349 1.00 44.91 77 ASN A N 1
ATOM 580 C CA . ASN A 1 77 ? -11.046 33.929 -11.608 1.00 44.91 77 ASN A CA 1
ATOM 581 C C . ASN A 1 77 ? -12.002 33.019 -12.426 1.00 44.91 77 ASN A C 1
ATOM 583 O O . ASN A 1 77 ? -13.035 33.525 -12.866 1.00 44.91 77 ASN A O 1
ATOM 587 N N . PRO A 1 78 ? -11.749 31.705 -12.604 1.00 41.94 78 PRO A N 1
ATOM 588 C CA . PRO A 1 78 ? -12.607 30.819 -13.400 1.00 41.94 78 PRO A CA 1
ATOM 589 C C . PRO A 1 78 ? -13.699 30.099 -12.581 1.00 41.94 78 PRO A C 1
ATOM 591 O O . PRO A 1 78 ? -14.051 28.957 -12.873 1.00 41.94 78 PRO A O 1
ATOM 594 N N . LEU A 1 79 ? -14.282 30.755 -11.571 1.00 44.22 79 LEU A N 1
ATOM 595 C CA . LEU A 1 79 ? -15.566 30.334 -10.994 1.00 44.22 79 LEU A CA 1
ATOM 596 C C . LEU A 1 79 ? -16.736 31.087 -11.641 1.00 44.22 79 LEU A C 1
ATOM 598 O O . LEU A 1 79 ? -17.463 31.808 -10.968 1.00 44.22 79 LEU A O 1
ATOM 602 N N . THR A 1 80 ? -16.958 30.868 -12.938 1.00 47.62 80 THR A N 1
ATOM 603 C CA . THR A 1 80 ? -18.278 31.033 -13.567 1.00 47.62 80 THR A CA 1
ATOM 604 C C . THR A 1 80 ? -18.503 29.950 -14.622 1.00 47.62 80 THR A C 1
ATOM 606 O O . THR A 1 80 ? -18.128 30.040 -15.785 1.00 47.62 80 THR A O 1
ATOM 609 N N . LEU A 1 81 ? -19.154 28.891 -14.150 1.00 46.00 81 LEU A N 1
ATOM 610 C CA . LEU A 1 81 ? -20.102 28.049 -14.871 1.00 46.00 81 LEU A CA 1
ATOM 611 C C . LEU A 1 81 ? -20.893 28.851 -15.933 1.00 46.00 81 LEU A C 1
ATOM 613 O O . LEU A 1 81 ? -21.404 29.912 -15.589 1.00 46.00 81 LEU A O 1
ATOM 617 N N . VAL A 1 82 ? -21.071 28.326 -17.155 1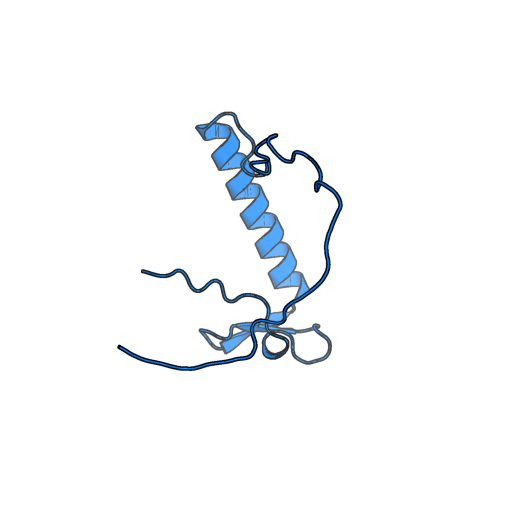.00 41.16 82 VAL A N 1
ATOM 618 C CA . VAL A 1 82 ? -22.387 28.114 -17.812 1.00 41.16 82 VAL A CA 1
ATOM 619 C C . VAL A 1 82 ? -22.222 27.442 -19.191 1.00 41.16 82 VAL A C 1
ATOM 621 O O . VAL A 1 82 ? -21.354 27.773 -19.990 1.00 41.16 82 VAL A O 1
ATOM 624 N N . ARG A 1 83 ? -23.102 26.454 -19.397 1.00 42.91 83 ARG A N 1
ATOM 625 C CA . ARG A 1 83 ? -23.420 25.649 -20.588 1.00 42.91 83 ARG A CA 1
ATOM 626 C C . ARG A 1 83 ? -23.774 26.453 -21.852 1.00 42.91 83 ARG A C 1
ATOM 628 O O . ARG A 1 83 ? -24.392 27.504 -21.750 1.00 42.91 83 ARG A O 1
ATOM 635 N N . GLY A 1 84 ? -23.642 25.775 -22.997 1.00 38.88 84 GLY A N 1
ATOM 636 C CA . GLY A 1 84 ? -24.407 26.014 -24.233 1.00 38.88 84 GLY A CA 1
ATOM 637 C C . GLY A 1 84 ? -23.578 26.740 -25.294 1.00 38.88 84 GLY A C 1
ATOM 638 O O . GLY A 1 84 ? -22.903 27.705 -24.970 1.00 38.88 84 GLY A O 1
ATOM 639 N N . SER A 1 85 ? -23.557 26.339 -26.564 1.00 41.31 85 SER A N 1
ATOM 640 C CA . SER A 1 85 ? -24.524 25.560 -27.355 1.00 41.31 85 SER A CA 1
ATOM 641 C C . SER A 1 85 ? -23.801 24.681 -28.370 1.00 41.31 85 SER A C 1
ATOM 643 O O . SER A 1 85 ? -22.669 25.059 -28.744 1.00 41.31 85 SER A O 1
#

Mean predicted aligned error: 15.87 Å

Sequence (85 aa):
MSVLTPAYSYTNRPGKGLLFTCEACGYTLHADLVGGRNVRLRTLVARQDRTITGRVSTVPDVDSNDTGPDPVEESRNPLTLVRGS

Nearest PDB structures (foldseek):
  8gao-assembly1_G  TM=3.296E-01  e=5.535E+00  Escherichia phage T4

Organism: NCBI:txid1561005

Foldseek 3Di:
DDPPPVPDDPVQQPPPNQWGADPVPRDIDGNVVVVVVVVVVLVVVQVVCCVVVVDRPPPPPDPVPCPDDDDDDDDDDPPDDDDDD

=== Feature glossary ===
The record interleaves many kinds of information about one protein. Here is each kind framed as the question it answers.

Q: Are the domains correctly placed relative to each other?
A: Predicted aligned error is AlphaFold's pairwise confidence. Unlike pLDDT (per-residue), PAE is per-residue-pair and captures whether two parts of the structure are correctly placed relative to each other. Units are ångströms of expected positional error.

Q: Which residues are in helices, strands, or loops?
A: Eight-state secondary structure (DSSP): H is the canonical α-helix, G the tighter 3₁₀-helix, I the wider π-helix; E/B are β-structure, T and S are turns and bends, and '-' is everything else. DSSP derives these from the pattern of main-chain N–H···O=C hydrogen bonds, not from the sequence.

Q: What if only a Cα trace is available?
A: P-SEA three-state annotation labels each residue as helix, strand, or coil based purely on the geometry of the Cα trace. It serves as a fallback when the full backbone (and thus DSSP) is unavailable.

Q: What are the backbone torsion 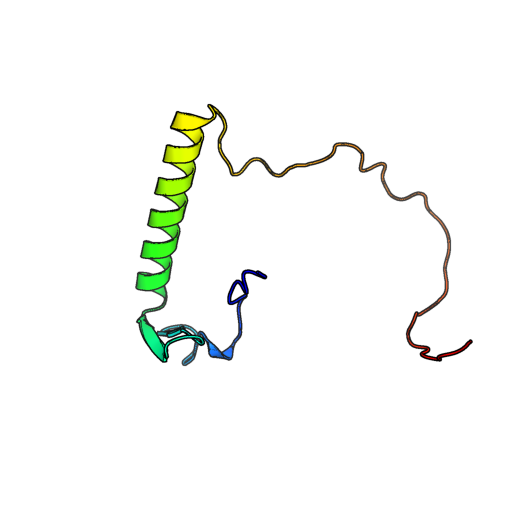angles?
A: φ (phi) and ψ (psi) are the two rotatable backbone dihedrals per residue: φ is the C(i-1)–N–Cα–C torsion, ψ is the N–Cα–C–N(i+1) torsion, both in degrees on (−180°, 180°]. α-helical residues cluster near (−60°, −45°); β-strand residues near (−120°, +130°). A Ramachandran plot is simply a scatter of (φ, ψ) for every residue.

Q: What known structures does this most resemble?
A: Structural nearest neighbors (via Foldseek easy-search vs the PDB). Reported per hit: target PDB id, E-value, and alignment TM-score. A TM-score above ~0.5 is the conventional threshold for 'same fold'.

Q: What family and function is it annotated with?
A: Database cross-references. InterPro integrates a dozen domain/family signature databases into unified entries with residue-range hits. GO terms attach function/process/location labels with evidence codes. CATH codes position the fold in a four-level structural taxonomy. Organism is the NCBI-taxonomy species name.

Q: Which residues are buried vs exposed?
A: Solvent accessibility: the surface area of each residue that a 1.4 Å water probe can touch, in Å². When only backbone atoms are present the absolute values are lower than full-atom SASA (side chains contribute most of the area) and are flagged as backbone-only.

Q: What do the diagnostic plots show?
A: Three diagnostic plots accompany the record. The Cα contact map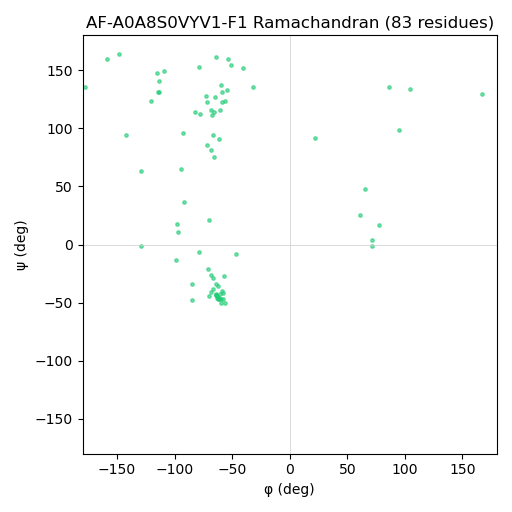 visualizes the tertiary structure as a 2D adjacency matrix (8 Å cutoff, sequence-local contacts suppressed). The Ramachandran plot shows the distribution of backbone (φ, ψ) torsions, with points in the α and β basins reflecting secondary structure content. The PAE plot shows AlphaFold's inter-residue confidence as a color matrix.

Q: What is the amino-acid chain?
A: The amino-acid sequence is the protein's primary structure: the linear order of residues from the N-terminus to the C-terminus, written in one-letter code. Everything else here — the 3D coordinates, the secondary structure, the domain annotations — is ultimately a consequence of this string.

Q: What do the rendered images show?
A: The six renders are orthographic views along the three Cartesian axes in both directions. Representation (cartoon, sticks, or surface) and color scheme (sequence-rainbow or by-chain) vary across proteins so the training set covers all the common visualization conventions.

Q: Where is each backbone atom in 3D?
A: The mmCIF table is the protein's shape written out atom by atom. For each backbone N, Cα, C, and carbonyl O, it records an (x, y, z) coordinate triple in Å plus the residue type, chain letter, and residue number.

Q: How mobile is each atom in the crystal?
A: For experimental (PDB) structures, the B-factor (temperature factor) quantifies the positional spread of each atom in the crystal — a combination of thermal vibration and static disorder — in units of Å². High B-factors mark flexible loops or poorly resolved regions; low B-factors mark the rigid, well-ordered core.

Q: How big and how compact is the whole molecule?
A: Three whole-structure scalars: the radius of gyration (RMS distance of Cα from centroid, in Å), the count of Cα–Cα contacts (pairs closer than 8 Å and separated by more than four residues in sequence — i.e. tertiary, not local, contacts), and the bounding-box dimensions. Together they distinguish compact globular folds from extended fibres or disordered chains.

Q: What does the local fold look like, residue by residue?
A: A 3Di character summarizes, for each residue, the relative orientation of the Cα frame of its nearest spatial neighbor. Because it encodes fold topology rather than chemistry, 3Di alignments detect remote structural similarity that sequence alignment misses.

Q: How confident is the AlphaFold model at each residue?
A: For AlphaFold models, the B-factor field carries pLDDT — the model's own estimate of local accuracy on a 0–100 scale. Regions with pLDDT<50 should be treated as essentially unmodeled; they often correspond to intrinsically disordered segments.